Protein AF-A0A7C4H332-F1 (afdb_monomer_lite)

Secondary structure (DSSP, 8-state):
-HHHHHHHHHHHTT--S---------SSS---HHHHHHHHHHHHHH-

Foldseek 3Di:
DVVLVVVLVVVVVVVDPDDDFDADDDVPDDDDVVSVVSVVSSVVSVD

Structure (mmCIF, N/CA/C/O backbone):
data_AF-A0A7C4H332-F1
#
_entry.id   AF-A0A7C4H332-F1
#
loop_
_atom_site.group_PDB
_atom_site.id
_atom_site.type_symbol
_atom_site.label_atom_id
_atom_site.label_alt_id
_atom_site.label_comp_id
_atom_site.label_asym_id
_atom_site.label_entity_id
_atom_site.label_seq_id
_atom_site.pdbx_PDB_ins_code
_atom_site.Cartn_x
_atom_site.Cartn_y
_atom_site.Cartn_z
_atom_site.occupancy
_atom_site.B_iso_or_equiv
_atom_site.auth_seq_id
_atom_site.auth_comp_id
_atom_site.auth_asym_id
_atom_site.auth_atom_id
_atom_site.pdbx_PDB_model_num
ATOM 1 N N . MET A 1 1 ? 8.107 7.485 10.634 1.00 62.22 1 MET A N 1
ATOM 2 C CA . MET A 1 1 ? 7.310 7.488 9.385 1.00 62.22 1 MET A CA 1
ATOM 3 C C . MET A 1 1 ? 6.014 8.287 9.588 1.00 62.22 1 MET A C 1
ATOM 5 O O . MET A 1 1 ? 4.926 7.735 9.542 1.00 62.22 1 MET A O 1
ATOM 9 N N . HIS A 1 2 ? 6.118 9.592 9.877 1.00 80.12 2 HIS A N 1
ATOM 10 C CA . HIS A 1 2 ? 4.980 10.410 10.343 1.00 80.12 2 HIS A CA 1
ATOM 11 C C . HIS A 1 2 ? 3.868 10.571 9.292 1.00 80.12 2 HIS A C 1
ATOM 13 O O . HIS A 1 2 ? 2.690 10.633 9.626 1.00 80.12 2 HIS A O 1
ATOM 19 N N . TRP A 1 3 ? 4.235 10.597 8.009 1.00 93.75 3 TRP A N 1
ATOM 20 C CA . TRP A 1 3 ? 3.278 10.801 6.925 1.00 93.75 3 TRP A CA 1
ATOM 21 C C . TRP A 1 3 ? 2.346 9.600 6.707 1.00 93.75 3 TRP A C 1
ATOM 23 O O . TRP A 1 3 ? 1.179 9.822 6.410 1.00 93.75 3 TRP A O 1
ATOM 33 N N . ILE A 1 4 ? 2.820 8.358 6.896 1.00 92.69 4 ILE A N 1
ATOM 34 C CA . ILE A 1 4 ? 1.982 7.155 6.728 1.00 92.69 4 ILE A CA 1
ATOM 35 C C . ILE A 1 4 ? 0.882 7.129 7.776 1.00 92.69 4 ILE A C 1
ATOM 37 O O . ILE A 1 4 ? -0.263 6.879 7.428 1.00 92.69 4 ILE A O 1
ATOM 41 N N . LYS A 1 5 ? 1.213 7.448 9.034 1.00 93.75 5 LYS A N 1
ATOM 42 C CA . LYS A 1 5 ? 0.228 7.484 10.118 1.00 93.75 5 LYS A CA 1
ATOM 43 C C . LYS A 1 5 ? -0.951 8.392 9.765 1.00 93.75 5 LYS A C 1
ATOM 45 O O . LYS A 1 5 ? -2.087 7.960 9.859 1.00 93.75 5 LYS A O 1
ATOM 50 N N . ARG A 1 6 ? -0.674 9.601 9.264 1.00 95.62 6 ARG A N 1
ATOM 51 C CA . ARG A 1 6 ? -1.722 10.532 8.823 1.00 95.62 6 ARG A CA 1
ATOM 52 C C . ARG A 1 6 ? -2.631 9.921 7.748 1.00 95.62 6 ARG A C 1
ATOM 54 O O . ARG A 1 6 ? -3.841 10.048 7.846 1.00 95.62 6 ARG A O 1
ATOM 61 N N . ILE A 1 7 ? -2.061 9.244 6.748 1.00 94.94 7 ILE A N 1
ATOM 62 C CA . ILE A 1 7 ? -2.848 8.581 5.694 1.00 94.94 7 ILE A CA 1
ATOM 63 C C . ILE A 1 7 ? -3.692 7.437 6.267 1.00 94.94 7 ILE A C 1
ATOM 65 O O . ILE A 1 7 ? -4.848 7.287 5.889 1.00 94.94 7 ILE A O 1
ATOM 69 N N . VAL A 1 8 ? -3.139 6.646 7.189 1.00 94.88 8 VAL A N 1
ATOM 70 C CA . VAL A 1 8 ? -3.881 5.579 7.875 1.00 94.88 8 VAL A CA 1
ATOM 71 C C . VAL A 1 8 ? -5.043 6.165 8.678 1.00 94.88 8 VAL A C 1
ATOM 73 O O . VAL A 1 8 ? -6.163 5.685 8.539 1.00 94.88 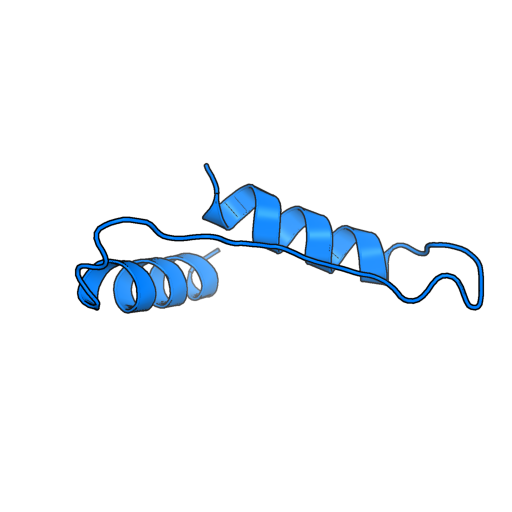8 VAL A O 1
ATOM 76 N N . ASP A 1 9 ? -4.811 7.238 9.437 1.00 95.88 9 ASP A N 1
ATOM 77 C CA . ASP A 1 9 ? -5.852 7.927 10.208 1.00 95.88 9 ASP A CA 1
ATOM 78 C C . ASP A 1 9 ? -6.982 8.441 9.285 1.00 95.88 9 ASP A C 1
ATOM 80 O O . ASP A 1 9 ? -8.162 8.257 9.581 1.00 95.88 9 ASP A O 1
ATOM 84 N N . GLU A 1 10 ? -6.641 9.009 8.121 1.00 96.31 10 GLU A N 1
ATOM 85 C CA . GLU A 1 10 ? -7.607 9.454 7.100 1.00 96.31 10 GLU A CA 1
ATOM 86 C C . GLU A 1 10 ? -8.400 8.297 6.463 1.00 96.31 10 GLU A C 1
ATOM 88 O O . GLU A 1 10 ? -9.570 8.466 6.118 1.00 96.31 10 GLU A O 1
ATOM 93 N N . ILE A 1 11 ? -7.784 7.124 6.281 1.00 95.44 11 ILE A N 1
ATOM 94 C CA . ILE A 1 11 ? -8.466 5.924 5.772 1.00 95.44 11 ILE A CA 1
ATOM 95 C C . ILE A 1 11 ? -9.433 5.385 6.831 1.00 95.44 11 ILE A C 1
ATOM 97 O O . ILE A 1 11 ? -10.587 5.107 6.514 1.00 95.44 11 ILE A O 1
ATOM 101 N N . LEU A 1 12 ? -8.988 5.272 8.086 1.00 95.19 12 LEU A N 1
ATOM 102 C CA . LEU A 1 12 ? -9.806 4.767 9.192 1.00 95.19 12 LEU A CA 1
ATOM 103 C C . LEU A 1 12 ? -11.014 5.670 9.474 1.00 95.19 12 LEU A C 1
ATOM 105 O O . LEU A 1 12 ? -12.097 5.169 9.768 1.00 95.19 12 LEU A O 1
ATOM 109 N N . ALA A 1 13 ? -10.864 6.988 9.310 1.00 97.69 13 ALA A N 1
ATOM 110 C CA . ALA A 1 13 ? -11.951 7.952 9.477 1.00 97.69 13 ALA A CA 1
ATOM 111 C C . ALA A 1 13 ? -13.131 7.750 8.503 1.00 97.69 13 ALA A C 1
ATOM 113 O O . ALA A 1 13 ? -14.224 8.248 8.765 1.00 97.69 13 ALA A O 1
ATOM 114 N N . ARG A 1 14 ? -12.941 7.009 7.400 1.00 96.62 14 ARG A N 1
ATOM 115 C CA . ARG A 1 14 ? -14.017 6.674 6.447 1.00 96.62 14 ARG A CA 1
ATOM 116 C C . ARG A 1 14 ? -15.026 5.685 7.023 1.00 96.62 14 ARG A C 1
ATOM 118 O O . ARG A 1 14 ? -16.160 5.654 6.559 1.00 96.62 14 ARG A O 1
ATOM 125 N N . ASN A 1 15 ? -14.624 4.914 8.039 1.00 95.50 15 ASN A N 1
ATOM 126 C CA . ASN A 1 15 ? -15.451 3.899 8.691 1.00 95.50 15 ASN A CA 1
ATOM 127 C C . ASN A 1 15 ? -16.019 2.849 7.709 1.00 95.50 15 ASN A C 1
ATOM 129 O O . ASN A 1 15 ? -17.156 2.393 7.843 1.00 95.50 15 ASN A O 1
ATOM 133 N N . ASP A 1 16 ? -15.221 2.476 6.705 1.00 96.38 16 ASP A N 1
ATOM 134 C CA . ASP A 1 16 ? -15.572 1.433 5.742 1.00 96.38 16 ASP A CA 1
ATOM 135 C C . ASP A 1 16 ? -15.607 0.056 6.427 1.00 96.38 16 ASP A C 1
ATOM 137 O O . ASP A 1 16 ? -14.687 -0.311 7.158 1.00 96.38 16 ASP A O 1
ATOM 141 N N . LEU A 1 17 ? -16.623 -0.763 6.124 1.00 95.12 17 LEU A N 1
ATOM 142 C CA . LEU A 1 17 ? -16.740 -2.138 6.649 1.00 95.12 17 LEU A CA 1
ATOM 143 C C . LEU A 1 17 ? -15.547 -3.030 6.267 1.00 95.12 17 LEU A C 1
ATOM 145 O O . LEU A 1 17 ? -15.268 -4.029 6.930 1.00 95.12 17 LEU A O 1
ATOM 149 N N . LYS A 1 18 ? -14.875 -2.702 5.160 1.00 94.75 18 LYS A N 1
ATOM 150 C CA . LYS A 1 18 ? -13.711 -3.422 4.655 1.00 94.75 18 LYS A CA 1
ATOM 151 C C . LYS A 1 18 ? -12.809 -2.476 3.876 1.00 94.75 18 LYS A C 1
ATOM 153 O O . LYS A 1 18 ? -13.213 -1.931 2.853 1.00 94.75 18 LYS A O 1
ATOM 158 N N . ILE A 1 19 ? -11.561 -2.370 4.310 1.00 94.25 19 ILE A N 1
ATOM 159 C CA . ILE A 1 19 ? -10.514 -1.626 3.610 1.00 94.25 19 ILE A CA 1
ATOM 160 C C . ILE A 1 19 ? -9.698 -2.619 2.777 1.00 94.25 19 ILE A C 1
ATOM 162 O O . ILE A 1 19 ? -9.240 -3.641 3.287 1.00 94.25 19 ILE A O 1
ATOM 166 N N . VAL A 1 20 ? -9.516 -2.333 1.486 1.00 94.81 20 VAL A N 1
ATOM 167 C CA . VAL A 1 20 ? -8.685 -3.140 0.580 1.00 94.81 20 VAL A CA 1
ATOM 168 C C . VAL A 1 20 ? -7.561 -2.272 0.036 1.00 94.81 20 VAL A C 1
ATOM 170 O O . VAL A 1 20 ? -7.797 -1.347 -0.736 1.00 94.81 20 VAL A O 1
ATOM 173 N N . ILE A 1 21 ? -6.329 -2.601 0.413 1.00 95.56 21 ILE A N 1
ATOM 174 C CA . ILE A 1 21 ? -5.116 -1.963 -0.103 1.0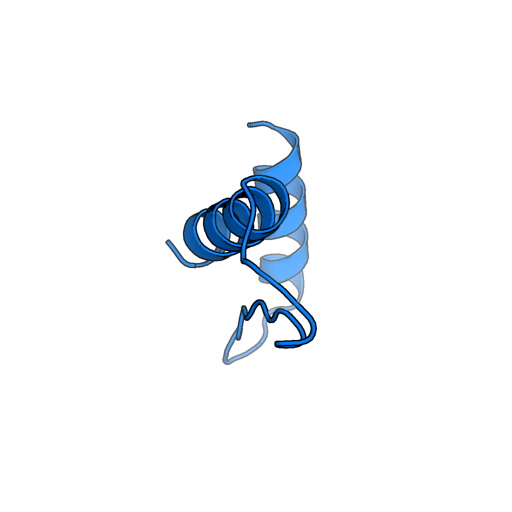0 95.56 21 ILE A CA 1
ATOM 175 C C . ILE A 1 21 ? -4.476 -2.919 -1.103 1.00 95.56 21 ILE A C 1
ATOM 177 O O . ILE A 1 21 ? -4.321 -4.102 -0.803 1.00 95.56 21 ILE A O 1
ATOM 181 N N . HIS A 1 22 ? -4.123 -2.426 -2.284 1.00 94.75 22 HIS A N 1
ATOM 182 C CA . HIS A 1 22 ? -3.452 -3.203 -3.320 1.00 94.75 22 HIS A CA 1
ATOM 183 C C . HIS A 1 22 ? -2.473 -2.318 -4.092 1.00 94.75 22 HIS A C 1
ATOM 185 O O . HIS A 1 22 ? -2.601 -1.098 -4.125 1.00 94.75 22 HIS A O 1
ATOM 191 N N . THR A 1 23 ? -1.499 -2.966 -4.713 1.00 94.75 23 THR A N 1
ATOM 192 C CA . THR A 1 23 ? -0.447 -2.376 -5.548 1.00 94.75 23 THR A CA 1
ATOM 193 C C . THR A 1 23 ? -0.342 -3.218 -6.811 1.00 94.75 23 THR A C 1
ATOM 195 O O . THR A 1 23 ? -0.726 -4.393 -6.814 1.00 94.75 23 THR A O 1
ATOM 198 N N . GLY A 1 24 ? 0.140 -2.625 -7.899 1.00 92.94 24 GLY A N 1
ATOM 199 C CA . GLY A 1 24 ? 0.251 -3.318 -9.170 1.00 92.94 24 GLY A CA 1
ATOM 200 C C . GLY A 1 24 ? 1.269 -2.663 -10.084 1.00 92.94 24 GLY A C 1
ATOM 201 O O . GLY A 1 24 ? 1.358 -1.443 -10.182 1.00 92.94 24 GLY A O 1
ATOM 202 N N . LYS A 1 25 ? 2.016 -3.492 -10.809 1.00 93.31 25 LYS A N 1
ATOM 203 C CA . LYS A 1 25 ? 2.955 -3.040 -11.832 1.00 93.31 25 LYS A CA 1
ATOM 204 C C . LYS A 1 25 ? 2.609 -3.688 -13.163 1.00 93.31 25 LYS A C 1
ATOM 206 O O . LYS A 1 25 ? 2.533 -4.908 -13.262 1.00 93.31 25 LYS A O 1
ATOM 211 N N . THR A 1 26 ? 2.469 -2.875 -14.208 1.00 95.38 26 THR A N 1
ATOM 212 C CA . THR A 1 26 ? 2.355 -3.376 -15.584 1.00 95.38 26 THR A CA 1
ATOM 213 C C . THR A 1 26 ? 3.594 -4.211 -15.932 1.00 95.38 26 THR A C 1
ATOM 215 O O . THR A 1 26 ? 4.707 -3.693 -15.772 1.00 95.38 26 THR A O 1
ATOM 218 N N . PRO A 1 27 ? 3.455 -5.448 -16.444 1.00 91.31 27 PRO A N 1
ATOM 219 C CA . PRO A 1 27 ? 4.579 -6.345 -16.732 1.00 91.31 27 PRO A CA 1
ATOM 220 C C . PRO A 1 27 ? 5.296 -5.985 -18.048 1.00 91.31 27 PRO A C 1
ATOM 222 O O . PRO A 1 27 ? 5.639 -6.843 -18.850 1.00 91.31 27 PRO A O 1
ATOM 225 N N . SER A 1 28 ? 5.517 -4.694 -18.295 1.00 94.38 28 SER A N 1
ATOM 226 C CA . SER A 1 28 ? 6.175 -4.165 -19.495 1.00 94.38 28 SER A CA 1
ATOM 227 C C . SER A 1 28 ? 7.708 -4.156 -19.405 1.00 94.38 28 SER A C 1
ATOM 229 O O . SER A 1 28 ? 8.370 -3.592 -20.270 1.00 94.38 28 SER A O 1
ATOM 231 N N . GLY A 1 29 ? 8.281 -4.721 -18.340 1.00 94.25 29 GLY A N 1
ATOM 232 C CA . GLY A 1 29 ? 9.719 -4.763 -18.096 1.00 94.25 29 GLY A CA 1
A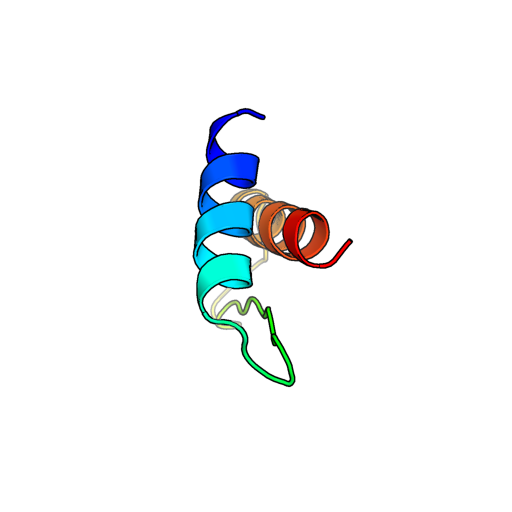TOM 233 C C . GLY A 1 29 ? 10.057 -5.275 -16.691 1.00 94.25 29 GLY A C 1
ATOM 234 O O . GLY A 1 29 ? 9.141 -5.581 -15.920 1.00 94.25 29 GLY A O 1
ATOM 235 N N . PRO A 1 30 ? 11.354 -5.366 -16.347 1.00 95.06 30 PRO A N 1
ATOM 236 C CA . PRO A 1 30 ? 11.801 -5.860 -15.049 1.00 95.06 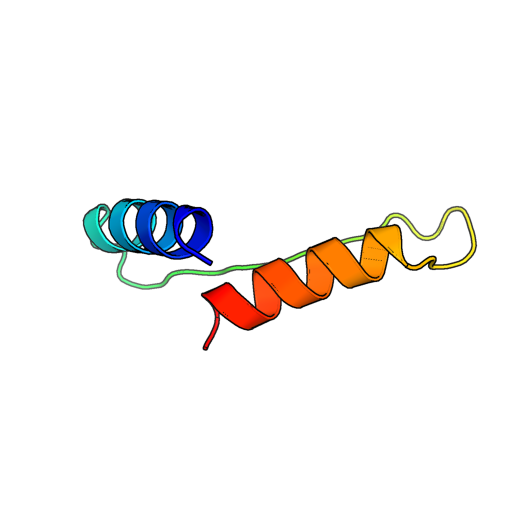30 PRO A CA 1
ATOM 237 C C . PRO A 1 30 ? 11.287 -5.023 -13.870 1.00 95.06 30 PRO A C 1
ATOM 239 O O . PRO A 1 30 ? 11.177 -3.796 -13.949 1.00 95.06 30 PRO A O 1
ATOM 242 N N . ILE A 1 31 ? 11.012 -5.695 -12.752 1.00 93.44 31 ILE A N 1
ATOM 243 C CA . ILE A 1 31 ? 10.713 -5.053 -11.470 1.00 93.44 31 ILE A CA 1
ATOM 244 C C . ILE A 1 31 ? 12.007 -4.449 -10.916 1.00 93.44 31 ILE A C 1
ATOM 246 O O . ILE A 1 31 ? 13.048 -5.101 -10.891 1.00 93.44 31 ILE A O 1
ATOM 250 N N . HIS A 1 32 ? 11.943 -3.192 -10.485 1.00 94.62 32 HIS A N 1
ATOM 251 C CA . HIS A 1 32 ? 13.066 -2.475 -9.881 1.00 94.62 32 HIS A CA 1
ATOM 252 C C . HIS A 1 32 ? 12.679 -1.957 -8.493 1.00 94.62 32 HIS A C 1
ATOM 254 O O . HIS A 1 32 ? 11.508 -1.965 -8.119 1.00 94.62 32 HIS A O 1
ATOM 260 N N . ILE A 1 33 ? 13.646 -1.418 -7.746 1.00 96.44 33 ILE A N 1
ATOM 261 C CA . ILE A 1 33 ? 13.453 -0.975 -6.352 1.00 96.44 33 ILE A CA 1
ATOM 262 C C . ILE A 1 33 ? 12.333 0.069 -6.156 1.00 96.44 33 ILE A C 1
ATOM 264 O O . ILE A 1 33 ? 11.790 0.219 -5.066 1.00 96.44 33 ILE A O 1
ATOM 268 N N . GLY A 1 34 ? 11.950 0.790 -7.213 1.00 95.31 34 GLY A N 1
ATOM 269 C CA . GLY A 1 34 ? 10.817 1.715 -7.168 1.00 95.31 34 GLY A CA 1
ATOM 270 C C . GLY A 1 34 ? 9.474 0.995 -7.028 1.00 95.31 34 GLY A C 1
ATOM 271 O O . GLY A 1 34 ? 8.612 1.476 -6.302 1.00 95.31 34 GLY A O 1
ATOM 272 N N . ALA A 1 35 ? 9.321 -0.175 -7.653 1.00 95.25 35 ALA A N 1
ATOM 273 C CA . ALA A 1 35 ? 8.150 -1.027 -7.468 1.00 95.25 35 ALA A CA 1
ATOM 274 C C . ALA A 1 35 ? 8.124 -1.640 -6.056 1.00 95.25 35 ALA A C 1
ATOM 276 O O . ALA A 1 35 ? 7.073 -1.672 -5.422 1.00 95.25 35 ALA A O 1
ATOM 277 N N . GLU A 1 36 ? 9.285 -2.017 -5.513 1.00 95.50 36 GLU A N 1
ATOM 278 C CA . GLU A 1 36 ? 9.393 -2.494 -4.125 1.00 95.50 36 GLU A CA 1
ATOM 279 C C . GLU A 1 36 ? 8.969 -1.423 -3.114 1.00 95.50 36 GLU A C 1
ATOM 281 O O . GLU A 1 36 ? 8.293 -1.718 -2.134 1.00 95.50 36 GLU A O 1
ATOM 286 N N . ARG A 1 37 ? 9.295 -0.148 -3.363 1.00 95.62 37 ARG A N 1
ATOM 287 C CA . ARG A 1 37 ? 8.822 0.959 -2.518 1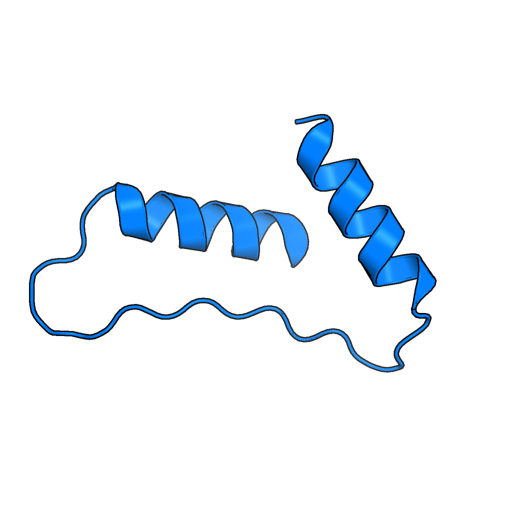.00 95.62 37 ARG A CA 1
ATOM 288 C C . ARG A 1 37 ? 7.293 0.990 -2.416 1.00 95.62 37 ARG A C 1
ATOM 290 O O . ARG A 1 37 ? 6.777 1.222 -1.324 1.00 95.62 37 ARG A O 1
ATOM 297 N N . GLU A 1 38 ? 6.582 0.772 -3.520 1.00 95.62 38 GLU A N 1
ATOM 298 C CA . GLU A 1 38 ? 5.114 0.715 -3.524 1.00 95.62 38 GLU A CA 1
ATOM 299 C C . GLU A 1 38 ? 4.600 -0.489 -2.720 1.00 95.62 38 GLU A C 1
ATOM 301 O O . GLU A 1 38 ? 3.714 -0.333 -1.875 1.00 95.62 38 GLU A O 1
ATOM 306 N N . GLN A 1 39 ? 5.225 -1.657 -2.902 1.00 95.31 39 GLN A N 1
ATOM 307 C CA . GLN A 1 39 ? 4.930 -2.872 -2.134 1.00 95.31 39 GLN A CA 1
ATOM 308 C C . GLN A 1 39 ? 5.133 -2.665 -0.629 1.00 95.31 39 GLN A C 1
ATOM 310 O O . GLN A 1 39 ? 4.261 -3.014 0.167 1.00 95.31 39 GLN A O 1
ATOM 315 N N . PHE A 1 40 ? 6.237 -2.034 -0.217 1.00 95.06 40 PHE A N 1
ATOM 316 C CA . PHE A 1 40 ? 6.508 -1.751 1.192 1.00 95.06 40 PHE A CA 1
ATOM 317 C C . PHE A 1 40 ? 5.495 -0.791 1.806 1.00 95.06 40 PHE A C 1
ATOM 319 O O . PHE A 1 40 ? 5.083 -1.000 2.945 1.00 95.06 40 PHE A O 1
ATOM 326 N N . ILE A 1 41 ? 5.070 0.240 1.072 1.00 95.25 41 ILE A N 1
ATOM 327 C CA . ILE A 1 41 ? 4.046 1.171 1.558 1.00 95.25 41 ILE A CA 1
ATOM 328 C C . ILE A 1 41 ? 2.713 0.440 1.737 1.00 95.25 41 ILE A C 1
ATOM 330 O O . ILE A 1 41 ? 2.102 0.562 2.796 1.00 95.25 41 ILE A O 1
ATOM 334 N N . CYS A 1 42 ? 2.285 -0.358 0.753 1.00 95.44 42 CYS A N 1
ATOM 335 C CA . CYS A 1 42 ? 1.044 -1.127 0.863 1.00 95.44 42 CYS A CA 1
ATOM 336 C C . CYS A 1 42 ? 1.095 -2.122 2.026 1.00 95.44 42 CYS A C 1
ATOM 338 O O . CYS A 1 42 ? 0.180 -2.150 2.845 1.00 95.44 42 CYS A O 1
ATOM 340 N N . SER A 1 43 ? 2.194 -2.869 2.151 1.00 93.88 43 SER A N 1
ATOM 341 C CA . SER A 1 43 ? 2.422 -3.815 3.249 1.00 93.88 4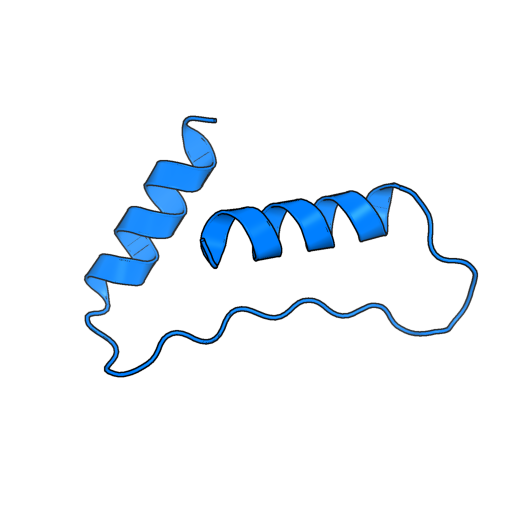3 SER A CA 1
ATOM 342 C C . SER A 1 43 ? 2.424 -3.127 4.619 1.00 93.88 43 SER A C 1
ATOM 344 O O . SER A 1 43 ? 1.878 -3.663 5.579 1.00 93.88 43 SER A O 1
ATOM 346 N N . ALA A 1 44 ? 2.980 -1.915 4.720 1.00 93.62 44 ALA A N 1
ATOM 347 C CA . ALA A 1 44 ? 2.983 -1.138 5.957 1.00 93.62 44 ALA A CA 1
ATOM 348 C C . ALA A 1 44 ? 1.599 -0.598 6.351 1.00 93.62 44 ALA A C 1
ATOM 350 O O . ALA A 1 44 ? 1.368 -0.391 7.534 1.00 93.62 44 ALA A O 1
ATOM 351 N N . ILE A 1 45 ? 0.702 -0.348 5.391 1.00 94.31 45 ILE A N 1
ATOM 352 C CA . ILE A 1 45 ? -0.677 0.101 5.659 1.00 94.31 45 ILE A CA 1
ATOM 353 C C . ILE A 1 45 ? -1.592 -1.090 5.990 1.00 94.31 45 ILE A C 1
ATOM 355 O O . ILE A 1 45 ? -2.556 -0.937 6.730 1.00 94.31 45 ILE A O 1
ATOM 359 N N . GLN A 1 46 ? -1.313 -2.271 5.432 1.00 91.38 46 GLN A N 1
ATOM 360 C CA . GLN A 1 46 ? -2.105 -3.488 5.653 1.00 91.38 46 GLN A CA 1
ATOM 361 C C . GLN A 1 46 ? -1.870 -4.164 7.014 1.00 91.38 46 GLN A C 1
ATOM 363 O O . GLN A 1 46 ? -2.662 -5.031 7.384 1.00 91.38 46 GLN A O 1
ATOM 368 N N . ARG A 1 47 ? -0.773 -3.840 7.706 1.00 78.50 47 ARG A N 1
ATOM 369 C CA . ARG A 1 47 ? -0.391 -4.409 9.008 1.00 78.50 47 ARG A CA 1
ATOM 370 C C . ARG A 1 47 ? -0.841 -3.515 10.151 1.00 78.50 47 ARG A C 1
ATOM 372 O O . ARG A 1 47 ? -1.269 -4.091 11.171 1.00 78.50 47 ARG A O 1
#

Radius of gyration: 12.91 Å; chains: 1; bounding box: 30×17×30 Å

pLDDT: mean 93.45, std 5.7, range [62.22, 97.69]

Sequence (47 aa):
MHWIKRIVDEILARNDLKIVIHTGKTPSGPIHIGAEREQFICSAIQR